Protein AF-Q2CCU7-F1 (afdb_monomer_lite)

Organism: Oceanicola granulosus (strain ATCC BAA-861 / DSM 15982 / KCTC 12143 / HTCC2516) (NCBI:txid314256)

Structure (mmCIF, N/CA/C/O backbone):
data_AF-Q2CCU7-F1
#
_entry.id   AF-Q2CCU7-F1
#
loop_
_atom_site.group_PDB
_atom_site.id
_atom_site.type_symbol
_atom_site.label_atom_id
_atom_site.label_alt_id
_atom_site.label_comp_id
_atom_site.label_asym_id
_atom_site.label_entity_id
_atom_site.label_seq_id
_atom_site.pdbx_PDB_ins_code
_atom_site.Cartn_x
_atom_site.Cartn_y
_atom_site.Cartn_z
_atom_site.occupancy
_atom_site.B_iso_or_equiv
_atom_site.auth_seq_id
_atom_site.auth_comp_id
_atom_site.auth_asym_id
_atom_site.auth_atom_id
_atom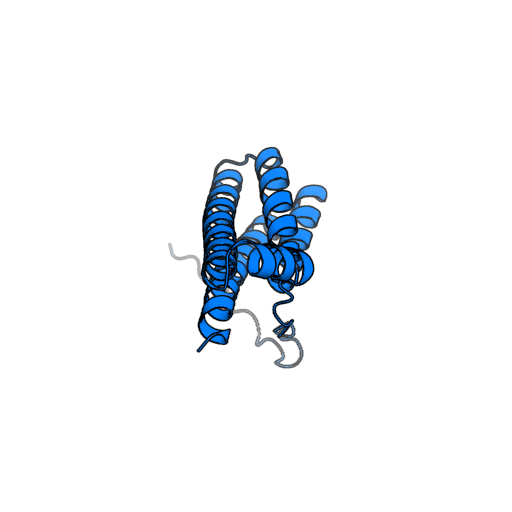_site.pdbx_PDB_model_num
ATOM 1 N N . MET A 1 1 ? 4.520 -1.319 41.454 1.00 40.34 1 MET A N 1
ATOM 2 C CA . MET A 1 1 ? 3.293 -2.055 41.082 1.00 40.34 1 MET A CA 1
ATOM 3 C C . MET A 1 1 ? 3.472 -2.517 39.650 1.00 40.34 1 MET A C 1
ATOM 5 O O . MET A 1 1 ? 3.182 -1.764 38.732 1.00 40.34 1 MET A O 1
ATOM 9 N N . SER A 1 2 ? 4.066 -3.695 39.475 1.00 37.44 2 SER A N 1
ATOM 10 C CA . SER A 1 2 ? 4.321 -4.293 38.163 1.00 37.44 2 SER A CA 1
ATOM 11 C C . SER A 1 2 ? 3.163 -5.235 37.847 1.00 37.44 2 SER A C 1
ATOM 13 O O . SER A 1 2 ? 2.868 -6.118 38.648 1.00 37.44 2 SER A O 1
ATOM 15 N N . CYS A 1 3 ? 2.469 -5.004 36.733 1.00 32.19 3 CYS A N 1
ATOM 16 C CA . CYS A 1 3 ? 1.489 -5.948 36.205 1.00 32.19 3 CYS A CA 1
ATOM 17 C C . CYS A 1 3 ? 2.247 -7.091 35.529 1.00 32.19 3 CYS A C 1
ATOM 19 O O . CYS A 1 3 ? 2.898 -6.885 34.508 1.00 32.19 3 CYS A O 1
ATOM 21 N N . GLU A 1 4 ? 2.171 -8.276 36.122 1.00 34.62 4 GLU A N 1
ATOM 22 C CA . GLU A 1 4 ? 2.678 -9.514 35.545 1.00 34.62 4 GLU A CA 1
ATOM 23 C C . GLU A 1 4 ? 1.587 -10.085 34.632 1.00 34.62 4 GLU A C 1
ATOM 25 O O . GLU A 1 4 ? 0.499 -10.438 35.088 1.00 34.62 4 GLU A O 1
ATOM 30 N N . PHE A 1 5 ? 1.835 -10.085 33.321 1.00 38.97 5 PHE A N 1
ATOM 31 C CA . PHE A 1 5 ? 0.931 -10.678 32.338 1.00 38.97 5 PHE A CA 1
ATOM 32 C C . PHE A 1 5 ? 1.253 -12.178 32.238 1.00 38.97 5 PHE A C 1
ATOM 34 O O . PHE A 1 5 ? 2.426 -12.522 32.073 1.00 38.97 5 PHE A O 1
ATOM 41 N N . PRO A 1 6 ? 0.269 -13.086 32.347 1.00 40.41 6 PRO A N 1
ATOM 42 C CA . PRO A 1 6 ? 0.535 -14.516 32.273 1.00 40.41 6 PRO A CA 1
ATOM 43 C C . PRO A 1 6 ? 1.068 -14.899 30.886 1.00 40.41 6 PRO A C 1
ATOM 45 O O . PRO A 1 6 ? 0.536 -14.478 29.857 1.00 40.41 6 PRO A O 1
ATOM 48 N N . ILE A 1 7 ? 2.125 -15.713 30.873 1.00 49.31 7 ILE A N 1
ATOM 49 C CA . ILE A 1 7 ? 2.711 -16.282 29.656 1.00 49.31 7 ILE A CA 1
ATOM 50 C C . ILE A 1 7 ? 1.669 -17.231 29.032 1.00 49.31 7 ILE A C 1
ATOM 52 O O . ILE A 1 7 ? 1.217 -18.150 29.721 1.00 49.31 7 ILE A O 1
ATOM 56 N N . PRO A 1 8 ? 1.254 -17.031 27.766 1.00 46.75 8 PRO A N 1
ATOM 57 C CA . PRO A 1 8 ? 0.296 -17.919 27.117 1.00 46.75 8 PRO A CA 1
ATOM 58 C C . PRO A 1 8 ? 0.889 -19.328 26.914 1.00 46.75 8 PRO A C 1
ATOM 60 O O . PRO A 1 8 ? 2.111 -19.473 26.816 1.00 46.75 8 PRO A O 1
ATOM 63 N N . PRO A 1 9 ? 0.042 -20.374 26.849 1.00 47.72 9 PRO A N 1
ATOM 64 C CA . PRO A 1 9 ? 0.488 -21.747 26.624 1.00 47.72 9 PRO A CA 1
ATOM 65 C C . PRO A 1 9 ? 1.260 -21.884 25.299 1.00 47.72 9 PRO A C 1
ATOM 67 O O . PRO A 1 9 ? 1.057 -21.078 24.385 1.00 47.72 9 PRO A O 1
ATOM 70 N N . PRO A 1 10 ? 2.136 -22.902 25.176 1.00 50.28 10 PRO A N 1
ATOM 71 C CA . PRO A 1 10 ? 2.903 -23.137 23.961 1.00 50.28 10 PRO A CA 1
ATOM 72 C C . PRO A 1 10 ? 1.950 -23.326 22.781 1.00 50.28 10 PRO A C 1
ATOM 74 O O . PRO A 1 10 ? 1.127 -24.240 22.759 1.00 50.28 10 PRO A O 1
ATOM 77 N N . ILE A 1 11 ? 2.052 -22.412 21.821 1.00 51.47 11 ILE A N 1
ATOM 78 C CA . ILE A 1 11 ? 1.302 -22.453 20.572 1.00 51.47 11 ILE A CA 1
ATOM 79 C C . ILE A 1 11 ? 1.784 -23.696 19.819 1.00 51.47 11 ILE A C 1
ATOM 81 O O . ILE A 1 11 ? 2.984 -23.843 19.582 1.00 51.47 11 ILE A O 1
ATOM 85 N N . ASP A 1 12 ? 0.861 -24.595 19.480 1.00 39.31 12 ASP A N 1
ATOM 86 C CA . ASP A 1 12 ? 1.136 -25.744 18.620 1.00 39.31 12 ASP A CA 1
ATOM 87 C C . ASP A 1 12 ? 1.794 -25.248 17.321 1.00 39.31 12 ASP A C 1
ATOM 89 O O . ASP A 1 12 ? 1.243 -24.407 16.601 1.00 39.31 12 ASP A O 1
ATOM 93 N N . ALA A 1 13 ? 2.999 -25.745 17.033 1.00 47.06 13 ALA A N 1
ATOM 94 C CA . ALA A 1 13 ? 3.786 -25.362 15.864 1.00 47.06 13 ALA A CA 1
ATOM 95 C C . ALA A 1 13 ? 3.072 -25.675 14.531 1.00 47.06 13 ALA A C 1
ATOM 97 O O . ALA A 1 13 ? 3.482 -25.161 13.490 1.00 47.06 13 ALA A O 1
ATOM 98 N N . ALA A 1 14 ? 1.988 -26.461 14.553 1.00 43.31 14 ALA A N 1
ATOM 99 C CA . ALA A 1 14 ? 1.135 -26.732 13.399 1.00 43.31 14 ALA A CA 1
ATOM 100 C C . ALA A 1 14 ? 0.136 -25.603 13.055 1.00 43.31 14 ALA A C 1
ATOM 102 O O . ALA A 1 14 ? -0.480 -25.649 11.992 1.00 43.31 14 ALA A O 1
ATOM 103 N N . ALA A 1 15 ? -0.013 -24.579 13.907 1.00 44.59 15 ALA A N 1
ATOM 104 C CA . ALA A 1 15 ? -0.940 -23.456 13.709 1.00 44.59 15 ALA A CA 1
ATOM 105 C C . ALA A 1 15 ? -0.237 -22.098 13.549 1.00 44.59 15 ALA A C 1
ATOM 107 O O . ALA A 1 15 ? -0.847 -21.043 13.740 1.00 44.59 15 ALA A O 1
ATOM 108 N N . LEU A 1 16 ? 1.053 -22.094 13.198 1.00 40.25 16 LEU A N 1
ATOM 109 C CA . LEU A 1 16 ? 1.714 -20.857 12.799 1.00 40.25 16 LEU A CA 1
ATOM 110 C C . LEU A 1 16 ? 0.976 -20.309 11.569 1.00 40.25 16 LEU A C 1
ATOM 112 O O . LEU A 1 16 ? 0.819 -21.061 10.602 1.00 40.25 16 LEU A O 1
ATOM 116 N N . PRO A 1 17 ? 0.508 -19.041 11.578 1.00 45.72 17 PRO A N 1
ATOM 117 C CA . PRO A 1 17 ? -0.101 -18.451 10.399 1.00 45.72 17 PRO A CA 1
ATOM 118 C C . PRO A 1 17 ? 0.899 -18.639 9.272 1.00 45.72 17 PRO A C 1
ATOM 120 O O . PRO A 1 17 ? 2.038 -18.173 9.374 1.00 45.72 17 PRO A O 1
ATOM 123 N N . THR A 1 18 ? 0.494 -19.415 8.263 1.00 36.91 18 THR A N 1
ATOM 124 C CA . THR A 1 18 ? 1.309 -19.717 7.097 1.00 36.91 18 THR A CA 1
ATOM 125 C C . THR A 1 18 ? 1.908 -18.400 6.665 1.00 36.91 18 THR A C 1
ATOM 127 O O . THR A 1 18 ? 1.177 -17.454 6.360 1.00 36.91 18 THR A O 1
ATOM 130 N N . ARG A 1 19 ? 3.235 -18.292 6.758 1.00 38.62 19 ARG A N 1
ATOM 131 C CA . ARG A 1 19 ? 3.941 -17.108 6.301 1.00 38.62 19 ARG A CA 1
ATOM 132 C C . ARG A 1 19 ? 3.720 -17.102 4.799 1.00 38.62 19 ARG A C 1
ATOM 134 O O . ARG A 1 19 ? 4.419 -17.785 4.059 1.00 38.62 19 ARG A O 1
ATOM 141 N N . LEU A 1 20 ? 2.656 -16.424 4.380 1.00 32.34 20 LEU A N 1
ATOM 142 C CA . LEU A 1 20 ? 2.392 -16.098 2.999 1.00 32.34 20 LEU A CA 1
ATOM 143 C C . LEU A 1 20 ? 3.561 -15.201 2.624 1.00 32.34 20 LEU A C 1
ATOM 145 O O . LEU A 1 20 ? 3.599 -14.019 2.957 1.00 32.34 20 LEU A O 1
ATOM 149 N N . CYS A 1 21 ? 4.571 -15.825 2.041 1.00 35.78 21 CYS A N 1
ATOM 150 C CA . CYS A 1 21 ? 5.558 -15.183 1.210 1.00 35.78 21 CYS A CA 1
ATOM 151 C C . CYS A 1 21 ? 5.051 -15.414 -0.215 1.00 35.78 21 CYS A C 1
ATOM 153 O O . CYS A 1 21 ? 5.455 -16.407 -0.825 1.00 35.78 21 CYS A O 1
ATOM 155 N N . PRO A 1 22 ? 4.126 -14.595 -0.756 1.00 40.44 22 PRO A N 1
ATOM 156 C CA . PRO A 1 22 ? 3.905 -14.624 -2.182 1.00 40.44 22 PRO A CA 1
ATOM 157 C C . PRO A 1 22 ? 5.190 -14.057 -2.777 1.00 40.44 22 PRO A C 1
ATOM 159 O O . PRO A 1 22 ? 5.426 -12.850 -2.746 1.00 40.44 22 PRO A O 1
ATOM 162 N N . ALA A 1 23 ? 6.055 -14.936 -3.276 1.00 39.97 23 ALA A N 1
ATOM 163 C CA . ALA A 1 23 ? 7.033 -14.568 -4.286 1.00 39.97 23 ALA A CA 1
ATOM 164 C C . ALA A 1 23 ? 6.247 -14.286 -5.578 1.00 39.97 23 ALA A C 1
ATOM 166 O O . ALA A 1 23 ? 6.282 -15.055 -6.536 1.00 39.97 23 ALA A O 1
ATOM 167 N N . GLU A 1 24 ? 5.414 -13.246 -5.557 1.00 37.47 24 GLU A N 1
ATOM 168 C CA . GLU A 1 24 ? 4.603 -12.844 -6.696 1.00 37.47 24 GLU A CA 1
ATOM 169 C C . GLU A 1 24 ? 5.454 -11.904 -7.535 1.00 37.47 24 GLU A C 1
ATOM 171 O O . GLU A 1 24 ? 5.734 -10.771 -7.152 1.00 37.47 24 GLU A O 1
ATOM 176 N N . GLY A 1 25 ? 5.950 -12.453 -8.644 1.00 39.62 25 GLY A N 1
ATOM 177 C CA . GLY A 1 25 ? 6.874 -11.782 -9.540 1.00 39.62 25 GLY A CA 1
ATOM 178 C C . GLY A 1 25 ? 6.375 -10.402 -9.948 1.00 39.62 25 GLY A C 1
ATOM 179 O O . GLY A 1 25 ? 5.236 -10.240 -10.389 1.00 39.62 25 GLY A O 1
ATOM 180 N N . VAL A 1 26 ? 7.282 -9.434 -9.836 1.00 43.25 26 VAL A N 1
ATOM 181 C CA . VAL A 1 26 ? 7.123 -8.044 -10.256 1.00 43.25 26 VAL A CA 1
ATOM 182 C C . VAL A 1 26 ? 6.671 -8.012 -11.722 1.00 43.25 26 VAL A C 1
ATOM 184 O O . VAL A 1 26 ? 7.452 -8.200 -12.657 1.00 43.25 26 VAL A O 1
ATOM 187 N N . ARG A 1 27 ? 5.371 -7.818 -11.941 1.00 44.97 27 ARG A N 1
ATOM 188 C CA . ARG A 1 27 ? 4.774 -7.580 -13.260 1.00 44.97 27 ARG A CA 1
ATOM 189 C C . ARG A 1 27 ? 4.698 -6.074 -13.470 1.00 44.97 27 ARG A C 1
ATOM 191 O O . ARG A 1 27 ? 3.661 -5.463 -13.243 1.00 44.97 2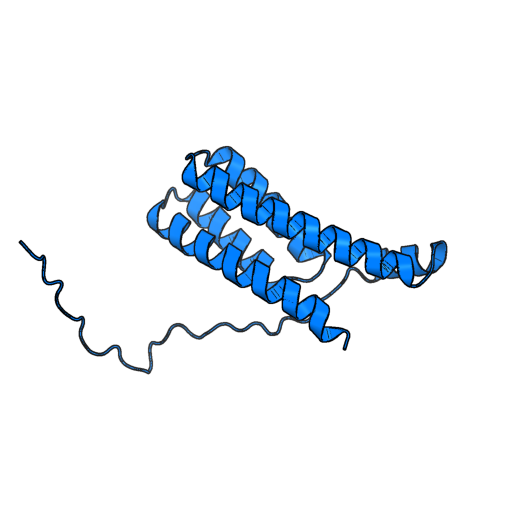7 ARG A O 1
ATOM 198 N N . ILE A 1 28 ? 5.812 -5.485 -13.895 1.00 53.31 28 ILE A N 1
ATOM 199 C CA . ILE A 1 28 ? 5.797 -4.124 -14.440 1.00 53.31 28 ILE A CA 1
ATOM 200 C C . ILE A 1 28 ? 4.851 -4.128 -15.643 1.00 53.31 28 ILE A C 1
ATOM 202 O O . ILE A 1 28 ? 4.926 -5.054 -16.457 1.00 53.31 28 ILE A O 1
ATOM 206 N N . ASP A 1 29 ? 3.980 -3.122 -15.753 1.00 58.09 29 ASP A N 1
ATOM 207 C CA . ASP A 1 29 ? 3.194 -2.859 -16.959 1.00 58.09 29 ASP A CA 1
ATOM 208 C C . ASP A 1 29 ? 4.143 -2.745 -18.162 1.00 58.09 29 ASP A C 1
ATOM 210 O O . ASP A 1 29 ? 4.750 -1.705 -18.430 1.00 58.09 29 ASP A O 1
ATOM 214 N N . ARG A 1 30 ? 4.328 -3.876 -18.850 1.00 52.34 30 ARG A N 1
ATOM 215 C CA . ARG A 1 30 ? 5.265 -4.009 -19.965 1.00 52.34 30 ARG A CA 1
ATOM 216 C C . ARG A 1 30 ? 4.833 -3.165 -21.151 1.00 52.34 30 ARG A C 1
ATOM 218 O O . ARG A 1 30 ? 5.675 -2.881 -21.987 1.00 52.34 30 ARG A O 1
ATOM 225 N N . GLU A 1 31 ? 3.570 -2.761 -21.229 1.00 50.06 31 GLU A N 1
ATOM 226 C CA . GLU A 1 31 ? 3.042 -1.942 -22.314 1.00 50.06 31 GLU A CA 1
ATOM 227 C C . GLU A 1 31 ? 3.377 -0.462 -22.085 1.00 50.06 31 GLU A C 1
ATOM 229 O O . GLU A 1 31 ? 3.863 0.208 -22.998 1.00 50.06 31 GLU A O 1
ATOM 234 N N . LEU A 1 32 ? 3.258 0.020 -20.842 1.00 56.97 32 LEU A N 1
ATOM 235 C CA . LEU A 1 32 ? 3.788 1.323 -20.424 1.00 56.97 32 LEU A CA 1
ATOM 236 C C . LEU A 1 32 ? 5.319 1.373 -20.558 1.00 56.97 32 LEU A C 1
ATOM 238 O O . LEU A 1 32 ? 5.866 2.340 -21.091 1.00 56.97 32 LEU A O 1
ATOM 242 N N . LEU A 1 33 ? 6.004 0.312 -20.115 1.00 58.16 33 LEU A N 1
ATOM 243 C CA . LEU A 1 33 ? 7.461 0.207 -20.182 1.00 58.16 33 LEU A CA 1
ATOM 244 C C . LEU A 1 33 ? 7.958 0.139 -21.631 1.00 58.16 33 LEU A C 1
ATOM 246 O O . LEU A 1 33 ? 8.903 0.838 -21.972 1.00 58.16 33 LEU A O 1
ATOM 250 N N . ALA A 1 34 ? 7.305 -0.646 -22.496 1.00 56.03 34 ALA A N 1
ATOM 251 C CA . ALA A 1 34 ? 7.656 -0.764 -23.911 1.00 56.03 34 ALA A CA 1
ATOM 252 C C . ALA A 1 34 ? 7.397 0.534 -24.682 1.00 56.03 34 ALA A C 1
ATOM 254 O O . ALA A 1 34 ? 8.212 0.901 -25.526 1.00 56.03 34 ALA A O 1
ATOM 255 N N . ARG A 1 35 ? 6.311 1.261 -24.380 1.00 57.84 35 ARG A N 1
ATOM 256 C CA . ARG A 1 35 ? 6.050 2.581 -24.980 1.00 57.84 35 ARG A CA 1
ATOM 257 C C . ARG A 1 35 ? 7.110 3.608 -24.583 1.00 57.84 35 ARG A C 1
ATOM 259 O O . ARG A 1 35 ? 7.604 4.321 -25.449 1.00 57.84 35 ARG A O 1
ATOM 266 N N . LEU A 1 36 ? 7.511 3.648 -23.312 1.00 55.00 36 LEU A N 1
ATOM 267 C CA . LEU A 1 36 ? 8.557 4.568 -22.850 1.00 55.00 36 LEU A CA 1
ATOM 268 C C . LEU A 1 36 ? 9.962 4.154 -23.299 1.00 55.00 36 LEU A C 1
ATOM 270 O O . LEU A 1 36 ? 10.755 5.025 -23.650 1.00 55.00 36 LEU A O 1
ATOM 274 N N . HIS A 1 37 ? 10.247 2.852 -23.395 1.00 54.00 37 HIS A N 1
ATOM 275 C CA . HIS A 1 37 ? 11.448 2.345 -24.068 1.00 54.00 37 HIS A CA 1
ATOM 276 C C . HIS A 1 37 ? 11.508 2.810 -25.522 1.00 54.00 37 HIS A C 1
ATOM 278 O O . HIS A 1 37 ? 12.546 3.299 -25.959 1.00 54.00 37 HIS A O 1
ATOM 284 N N . ALA A 1 38 ? 10.397 2.681 -26.253 1.00 59.31 38 ALA A N 1
ATOM 285 C CA . ALA A 1 38 ? 10.314 3.056 -27.659 1.00 59.31 38 ALA A CA 1
ATOM 286 C C . ALA A 1 38 ? 10.467 4.571 -27.887 1.00 59.31 38 ALA A C 1
ATOM 288 O O . ALA A 1 38 ? 10.972 4.971 -28.933 1.00 59.31 38 ALA A O 1
ATOM 289 N N . GLU A 1 39 ? 10.068 5.411 -26.925 1.00 56.06 39 GLU A N 1
ATOM 290 C CA . GLU A 1 39 ? 10.170 6.873 -27.040 1.00 56.06 39 GLU A CA 1
ATOM 291 C C . GLU A 1 39 ? 11.453 7.481 -26.444 1.00 56.06 39 GLU A C 1
ATOM 293 O O . GLU A 1 39 ? 11.878 8.542 -26.905 1.00 56.06 39 GLU A O 1
ATOM 298 N N . LYS A 1 40 ? 12.051 6.884 -25.399 1.00 52.94 40 LYS A N 1
ATOM 299 C CA . LYS A 1 40 ? 13.078 7.557 -24.569 1.00 52.94 40 LYS A CA 1
ATOM 300 C C . LYS A 1 40 ? 14.266 6.692 -24.113 1.00 52.94 40 LYS A C 1
ATOM 302 O O . LYS A 1 40 ? 15.223 7.251 -23.582 1.00 52.94 40 LYS A O 1
ATOM 307 N N . GLY A 1 41 ? 14.258 5.377 -24.348 1.00 62.34 41 GLY A N 1
ATOM 308 C CA . GLY A 1 41 ? 15.348 4.462 -23.965 1.00 62.34 41 GLY A CA 1
ATOM 309 C C . GLY A 1 41 ? 15.307 3.963 -22.508 1.00 62.34 41 GLY A C 1
ATOM 310 O O . GLY A 1 41 ? 14.399 4.296 -21.749 1.00 62.34 41 GLY A O 1
ATOM 311 N N . GLU A 1 42 ? 16.302 3.150 -22.124 1.00 62.47 42 GLU A N 1
ATOM 312 C CA . GLU A 1 42 ? 16.385 2.406 -20.843 1.00 62.47 42 GLU A CA 1
ATOM 313 C C . GLU A 1 42 ? 16.236 3.299 -19.590 1.00 62.47 42 GLU A C 1
ATOM 315 O O . GLU A 1 42 ? 15.590 2.918 -18.615 1.00 62.47 42 GLU A O 1
ATOM 320 N N . ALA A 1 43 ? 16.752 4.533 -19.640 1.00 65.88 43 ALA A N 1
ATOM 321 C CA . ALA A 1 43 ? 16.691 5.489 -18.529 1.00 65.88 43 ALA A CA 1
ATOM 322 C C . ALA A 1 43 ? 15.250 5.871 -18.131 1.00 65.88 43 ALA A C 1
ATOM 324 O O . ALA A 1 43 ? 14.969 6.120 -16.960 1.00 65.88 43 ALA A O 1
ATOM 325 N N . ALA A 1 44 ? 14.309 5.870 -19.080 1.00 63.16 44 ALA A N 1
ATOM 326 C CA . ALA A 1 44 ? 12.914 6.213 -18.800 1.00 63.16 44 ALA A CA 1
ATOM 327 C C . ALA A 1 44 ? 12.179 5.109 -18.021 1.00 63.16 44 ALA A C 1
ATOM 329 O O . ALA A 1 44 ? 11.274 5.392 -17.234 1.00 63.16 44 ALA A O 1
ATOM 330 N N . ALA A 1 45 ? 12.568 3.846 -18.216 1.00 65.19 45 ALA A N 1
ATOM 331 C CA . ALA A 1 45 ? 12.040 2.725 -17.444 1.00 65.19 45 ALA A CA 1
ATOM 332 C C . ALA A 1 45 ? 12.508 2.775 -15.983 1.00 65.19 45 ALA A C 1
ATOM 334 O O . ALA A 1 45 ? 11.739 2.457 -15.074 1.00 65.19 45 ALA A O 1
ATOM 335 N N . GLU A 1 46 ? 13.752 3.189 -15.753 1.00 67.62 46 GLU A N 1
ATOM 336 C CA . GLU A 1 46 ? 14.311 3.368 -14.413 1.00 67.62 46 GLU A CA 1
ATOM 337 C C . GLU A 1 46 ? 13.641 4.531 -13.670 1.00 67.62 46 GLU A C 1
ATOM 339 O O . GLU A 1 46 ? 13.185 4.359 -12.538 1.00 67.62 46 GLU A O 1
ATOM 344 N N . GLU A 1 47 ? 13.471 5.678 -14.335 1.00 69.69 47 GLU A N 1
ATOM 345 C CA . GLU A 1 47 ? 12.806 6.858 -13.769 1.00 69.69 47 GLU A CA 1
ATOM 346 C C . GLU A 1 47 ? 11.350 6.568 -13.365 1.00 69.69 47 GLU A C 1
ATOM 348 O O . GLU A 1 47 ? 10.893 6.994 -12.303 1.00 69.69 47 GLU A O 1
ATOM 353 N N . LEU A 1 48 ? 10.626 5.767 -14.156 1.00 72.62 48 LEU A N 1
ATOM 354 C CA . LEU A 1 48 ? 9.275 5.323 -13.807 1.00 72.62 48 LEU A CA 1
ATOM 355 C C . LEU A 1 48 ? 9.224 4.488 -12.530 1.00 72.62 48 LEU A C 1
ATOM 357 O O . LEU A 1 48 ? 8.328 4.683 -11.704 1.00 72.62 48 LEU A O 1
ATOM 361 N N . VAL A 1 49 ? 10.124 3.510 -12.407 1.00 73.38 49 VAL A N 1
ATOM 362 C CA . VAL A 1 49 ? 10.144 2.599 -11.258 1.00 73.38 49 VAL A CA 1
ATOM 363 C C . VAL A 1 49 ? 10.557 3.370 -10.012 1.00 73.38 49 VAL A C 1
ATOM 365 O O . VAL A 1 49 ? 9.853 3.300 -9.007 1.00 73.38 49 VAL A O 1
ATOM 368 N N . CYS A 1 50 ? 11.619 4.173 -10.100 1.00 78.44 50 CYS A N 1
ATOM 369 C CA . CYS A 1 50 ? 12.083 5.024 -9.007 1.00 78.44 50 CYS A CA 1
ATOM 370 C C . CYS A 1 50 ? 10.988 6.011 -8.563 1.00 78.44 50 CYS A C 1
ATOM 372 O O . CYS A 1 50 ? 10.677 6.116 -7.377 1.00 78.44 50 CYS A O 1
ATOM 374 N N . GLY A 1 51 ? 10.298 6.648 -9.515 1.00 77.75 51 GLY A N 1
ATOM 375 C CA . GLY A 1 51 ? 9.173 7.538 -9.226 1.00 77.75 51 GLY A CA 1
ATOM 376 C C . GLY A 1 51 ? 7.962 6.827 -8.610 1.00 77.75 51 GLY A C 1
ATOM 377 O O . GLY A 1 51 ? 7.267 7.400 -7.771 1.00 77.75 51 GLY A O 1
ATOM 378 N N . ALA A 1 52 ? 7.689 5.577 -8.991 1.00 80.56 52 ALA A N 1
ATOM 379 C CA . ALA A 1 52 ? 6.615 4.792 -8.389 1.00 80.56 52 ALA A CA 1
ATOM 380 C C . ALA A 1 52 ? 6.953 4.332 -6.963 1.00 80.56 52 ALA A C 1
ATOM 382 O O . ALA A 1 52 ? 6.067 4.360 -6.109 1.00 80.56 52 ALA A O 1
ATOM 383 N N . VAL A 1 53 ? 8.210 3.958 -6.707 1.00 79.94 53 VAL A N 1
ATOM 384 C CA . VAL A 1 53 ? 8.719 3.610 -5.372 1.00 79.94 53 VAL A CA 1
ATOM 385 C C . VAL A 1 53 ? 8.661 4.823 -4.447 1.00 79.94 53 VAL A C 1
ATOM 387 O O . VAL A 1 53 ? 8.002 4.747 -3.416 1.00 79.94 53 VAL A O 1
ATOM 390 N N . GLY A 1 54 ? 9.213 5.972 -4.847 1.00 83.31 54 GLY A N 1
ATOM 391 C CA . GLY A 1 54 ? 9.167 7.182 -4.013 1.00 83.31 54 GLY A CA 1
ATOM 392 C C . GLY A 1 54 ? 7.734 7.622 -3.687 1.00 83.31 54 GLY A C 1
ATOM 393 O O . GLY A 1 54 ? 7.413 7.985 -2.559 1.00 83.31 54 GLY A O 1
ATOM 394 N N . ARG A 1 55 ? 6.810 7.490 -4.648 1.00 85.88 55 ARG A N 1
ATOM 395 C CA . ARG A 1 55 ? 5.385 7.755 -4.398 1.00 85.88 55 ARG A CA 1
ATOM 396 C C . ARG A 1 55 ? 4.761 6.776 -3.403 1.00 85.88 55 ARG A C 1
ATOM 398 O O . ARG A 1 55 ? 3.873 7.165 -2.650 1.00 85.88 55 ARG A O 1
ATOM 405 N N . MET A 1 56 ? 5.186 5.515 -3.412 1.00 84.31 56 MET A N 1
ATOM 406 C CA . MET A 1 56 ? 4.723 4.510 -2.456 1.00 84.31 56 MET A CA 1
ATOM 407 C C . MET A 1 56 ? 5.204 4.837 -1.037 1.00 84.31 56 MET A C 1
ATOM 409 O O . MET A 1 56 ? 4.404 4.777 -0.107 1.00 84.31 56 MET A O 1
ATOM 413 N N . GLU A 1 57 ? 6.462 5.249 -0.875 1.00 87.69 57 GLU A N 1
ATOM 414 C CA . GLU A 1 57 ? 7.022 5.696 0.412 1.00 87.69 57 GLU A CA 1
ATOM 415 C C . GLU A 1 57 ? 6.236 6.883 0.994 1.00 87.69 57 GLU A C 1
ATOM 417 O O . GLU A 1 57 ? 5.851 6.877 2.171 1.00 87.69 57 GLU A O 1
ATOM 422 N N . ASP A 1 58 ? 5.919 7.869 0.149 1.00 89.62 58 ASP A N 1
ATOM 423 C CA . ASP A 1 58 ? 5.089 9.018 0.520 1.00 89.62 58 ASP A CA 1
ATOM 424 C C . ASP A 1 58 ? 3.692 8.591 0.986 1.00 89.62 58 ASP A C 1
ATOM 426 O O . ASP A 1 58 ? 3.176 9.097 1.987 1.00 89.62 58 ASP A O 1
ATOM 430 N N . LEU A 1 59 ? 3.059 7.658 0.271 1.00 88.75 59 LEU A N 1
ATOM 431 C CA . LEU A 1 59 ? 1.715 7.187 0.596 1.00 88.75 59 LEU A CA 1
ATOM 432 C C . LEU A 1 59 ? 1.680 6.337 1.866 1.00 88.75 59 LEU A C 1
ATOM 434 O O . LEU A 1 59 ? 0.775 6.513 2.679 1.00 88.75 59 LEU A O 1
ATOM 438 N N . LEU A 1 60 ? 2.666 5.467 2.087 1.00 88.62 60 LEU A N 1
ATOM 439 C CA . LEU A 1 60 ? 2.781 4.692 3.327 1.00 88.62 60 LEU A CA 1
ATOM 440 C C . LEU A 1 60 ? 2.958 5.617 4.538 1.00 88.62 60 LEU A C 1
ATOM 442 O O . LEU A 1 60 ? 2.311 5.425 5.571 1.00 88.62 60 LEU A O 1
ATOM 446 N N . SER A 1 61 ? 3.769 6.667 4.387 1.00 90.69 61 SER A N 1
ATOM 447 C CA . SER A 1 61 ? 3.973 7.690 5.417 1.00 90.69 61 SER A CA 1
ATOM 448 C C . SER A 1 61 ? 2.695 8.482 5.710 1.00 90.69 61 SER A C 1
ATOM 450 O O . SER A 1 61 ? 2.377 8.757 6.871 1.00 90.69 61 SER A O 1
ATOM 452 N N . ARG A 1 62 ? 1.932 8.835 4.667 1.00 91.56 62 ARG A N 1
ATOM 453 C CA . ARG A 1 62 ? 0.624 9.497 4.798 1.00 91.56 62 ARG A CA 1
ATOM 454 C C . ARG A 1 62 ? -0.398 8.596 5.482 1.00 91.56 62 ARG A C 1
ATOM 456 O O . ARG A 1 62 ? -1.027 9.043 6.431 1.00 91.56 62 ARG A O 1
ATOM 463 N N . ALA A 1 63 ? -0.491 7.325 5.096 1.00 88.31 63 ALA A N 1
ATOM 464 C CA . ALA A 1 63 ? -1.427 6.374 5.692 1.00 88.31 63 ALA A CA 1
ATOM 465 C C . ALA A 1 63 ? -1.163 6.181 7.197 1.00 88.31 63 ALA A C 1
ATOM 467 O O . ALA A 1 63 ? -2.090 6.200 8.006 1.00 88.31 63 ALA A O 1
ATOM 468 N N . ALA A 1 64 ? 0.108 6.070 7.599 1.00 88.25 64 ALA A N 1
ATOM 469 C CA . ALA A 1 64 ? 0.480 6.012 9.012 1.00 88.25 64 ALA A CA 1
ATOM 470 C C . ALA A 1 64 ? 0.049 7.278 9.775 1.00 88.25 64 ALA A C 1
ATOM 472 O O . ALA A 1 64 ? -0.466 7.190 10.889 1.00 88.25 64 ALA A O 1
ATOM 473 N N . ARG A 1 65 ? 0.217 8.456 9.163 1.00 90.62 65 ARG A N 1
ATOM 474 C CA . ARG A 1 65 ? -0.205 9.734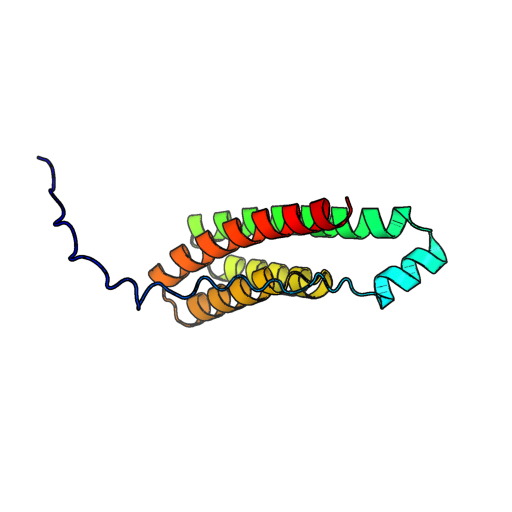 9.745 1.00 90.62 65 ARG A CA 1
ATOM 475 C C . ARG A 1 65 ? -1.726 9.843 9.866 1.00 90.62 65 ARG A C 1
ATOM 477 O O . ARG A 1 65 ? -2.209 10.169 10.945 1.00 90.62 65 ARG A O 1
ATOM 484 N N . ASP A 1 66 ? -2.467 9.541 8.803 1.00 88.75 66 ASP A N 1
ATOM 485 C CA . ASP A 1 66 ? -3.933 9.601 8.786 1.00 88.75 66 ASP A CA 1
ATOM 486 C C . ASP A 1 66 ? -4.539 8.671 9.843 1.00 88.75 66 ASP A C 1
ATOM 488 O O . ASP A 1 66 ? -5.493 9.043 10.526 1.00 88.75 66 ASP A O 1
ATOM 492 N N . TYR A 1 67 ? -3.936 7.496 10.046 1.00 87.62 67 TYR A N 1
ATOM 493 C CA . TYR A 1 67 ? -4.312 6.583 11.121 1.00 87.62 67 TYR A CA 1
ATOM 494 C C . TYR A 1 67 ? -4.045 7.167 12.514 1.00 87.62 67 TYR A C 1
ATOM 496 O O . TYR A 1 67 ? -4.946 7.178 13.352 1.00 87.62 67 TYR A O 1
ATOM 504 N N . CYS A 1 68 ? -2.838 7.691 12.761 1.00 88.19 68 CYS A N 1
ATOM 505 C CA . CYS A 1 68 ? -2.482 8.305 14.045 1.00 88.19 68 CYS A CA 1
ATOM 506 C C . CYS A 1 68 ? -3.364 9.515 14.390 1.00 88.19 68 CYS A C 1
ATOM 508 O O . CYS A 1 68 ? -3.649 9.757 15.560 1.00 88.19 68 CYS A O 1
ATOM 510 N N . GLU A 1 69 ? -3.804 10.265 13.380 1.00 91.56 69 GLU A N 1
ATOM 511 C CA . GLU A 1 69 ? -4.644 11.457 13.529 1.00 91.56 69 GLU A CA 1
ATOM 512 C C . GLU A 1 69 ? -6.151 11.136 13.451 1.00 91.56 69 GLU A C 1
ATOM 514 O O . GLU A 1 69 ? -6.981 12.042 13.510 1.00 91.56 69 GLU A O 1
ATOM 519 N N . GLY A 1 70 ? -6.522 9.853 13.342 1.00 88.44 70 GLY A N 1
ATOM 520 C CA . GLY A 1 70 ? -7.913 9.390 13.338 1.00 88.44 70 GLY A CA 1
ATOM 521 C C . GLY A 1 70 ? -8.712 9.772 12.085 1.00 88.44 70 GLY A C 1
ATOM 522 O O . GLY A 1 70 ? -9.940 9.675 12.083 1.00 88.44 70 GLY A O 1
ATOM 523 N N . ARG A 1 71 ? -8.048 10.194 11.005 1.00 91.31 71 ARG A N 1
ATOM 524 C CA . ARG A 1 71 ? -8.678 10.590 9.738 1.00 91.31 71 ARG A CA 1
ATOM 525 C C . ARG A 1 71 ? -8.946 9.376 8.856 1.00 91.31 71 ARG A C 1
ATOM 527 O O . ARG A 1 71 ? -8.325 9.177 7.819 1.00 91.31 71 ARG A O 1
ATOM 534 N N . LEU A 1 72 ? -9.906 8.549 9.269 1.00 87.25 72 LEU A N 1
ATOM 535 C CA . LEU A 1 72 ? -10.215 7.278 8.599 1.00 87.25 72 LEU A CA 1
ATOM 536 C C . LEU A 1 72 ? -10.699 7.440 7.144 1.00 87.25 72 LEU A C 1
ATOM 538 O O . LEU A 1 72 ? -10.474 6.548 6.329 1.00 87.25 72 LEU A O 1
ATOM 542 N N . GLY A 1 73 ? -11.336 8.568 6.808 1.00 87.88 73 GLY A N 1
ATOM 543 C CA . GLY A 1 73 ? -11.730 8.887 5.429 1.00 87.88 73 GLY A CA 1
ATOM 544 C C . GLY A 1 73 ? -10.524 9.131 4.519 1.00 87.88 73 GLY A C 1
ATOM 545 O O . GLY A 1 73 ? -10.425 8.526 3.452 1.00 87.88 73 GLY A O 1
ATOM 546 N N . ASP A 1 74 ? -9.570 9.939 4.983 1.00 89.50 74 ASP A N 1
ATOM 547 C CA . ASP A 1 74 ? -8.316 10.203 4.266 1.00 89.50 74 ASP A CA 1
ATOM 548 C C . ASP A 1 74 ? -7.457 8.937 4.186 1.00 89.50 74 ASP A C 1
ATOM 550 O O . ASP A 1 74 ? -6.881 8.633 3.144 1.00 89.50 74 ASP A O 1
ATOM 554 N N . LEU A 1 75 ? -7.459 8.122 5.245 1.00 88.50 75 LEU A N 1
ATOM 555 C CA . LEU A 1 75 ? -6.795 6.824 5.249 1.00 88.50 75 LEU A CA 1
ATOM 556 C C . LEU A 1 75 ? -7.360 5.888 4.171 1.00 88.50 75 LEU A C 1
ATOM 558 O O . LEU A 1 75 ? -6.589 5.224 3.482 1.00 88.50 75 LEU A O 1
ATOM 562 N N . ALA A 1 76 ? -8.684 5.841 3.987 1.00 88.31 76 ALA A N 1
ATOM 563 C CA . ALA A 1 76 ? -9.308 5.034 2.938 1.00 88.31 76 ALA A CA 1
ATOM 564 C C . ALA A 1 76 ? -8.898 5.502 1.531 1.00 88.31 76 ALA A C 1
ATOM 566 O O . ALA A 1 76 ? -8.588 4.671 0.674 1.00 88.31 76 ALA A O 1
ATOM 567 N N . GLN A 1 77 ? -8.844 6.821 1.315 1.00 89.12 77 GLN A N 1
ATOM 568 C CA . GLN A 1 77 ? -8.367 7.435 0.074 1.00 89.12 77 GLN A CA 1
ATOM 569 C C . GLN A 1 77 ? -6.907 7.042 -0.202 1.00 89.12 77 GLN A C 1
ATOM 571 O O . GLN A 1 77 ? -6.612 6.433 -1.234 1.00 89.12 77 GLN A O 1
ATOM 576 N N . THR A 1 78 ? -6.010 7.315 0.751 1.00 89.25 78 THR A N 1
ATOM 577 C CA . THR A 1 78 ? -4.576 7.009 0.658 1.00 89.25 78 THR A CA 1
ATOM 578 C C . THR A 1 78 ? -4.345 5.517 0.404 1.00 89.25 78 THR A C 1
ATOM 580 O O . THR A 1 78 ? -3.525 5.133 -0.429 1.00 89.25 78 THR A O 1
ATOM 583 N N . ASN A 1 79 ? -5.108 4.648 1.065 1.00 88.06 79 ASN A N 1
ATOM 584 C CA . ASN A 1 79 ? -4.980 3.203 0.916 1.00 88.06 79 ASN A CA 1
ATOM 585 C C . ASN A 1 79 ? -5.466 2.688 -0.456 1.00 88.06 79 ASN A C 1
ATOM 587 O O . ASN A 1 79 ? -4.906 1.732 -1.001 1.00 88.06 79 ASN A O 1
ATOM 591 N N . GLY A 1 80 ? -6.453 3.354 -1.064 1.00 86.06 80 GLY A N 1
ATOM 592 C CA . GLY A 1 80 ? -6.835 3.124 -2.459 1.00 86.06 80 GLY A CA 1
ATOM 593 C C . GLY A 1 80 ? -5.714 3.480 -3.443 1.00 86.06 80 GLY A C 1
ATOM 594 O O . GLY A 1 80 ? -5.431 2.709 -4.363 1.00 86.06 80 GLY A O 1
ATOM 595 N N . GLU A 1 81 ? -5.023 4.601 -3.217 1.00 88.81 81 GLU A N 1
ATOM 596 C CA . GLU A 1 81 ? -3.875 5.022 -4.034 1.00 88.81 81 GLU A CA 1
ATOM 597 C C . GLU A 1 81 ? -2.701 4.034 -3.934 1.00 88.81 81 GLU A C 1
ATOM 599 O O . GLU A 1 81 ? -2.124 3.660 -4.961 1.00 88.81 81 GLU A O 1
ATOM 604 N N . ILE A 1 82 ? -2.404 3.542 -2.723 1.00 86.69 82 ILE A N 1
ATOM 605 C CA . ILE A 1 82 ? -1.398 2.492 -2.480 1.00 86.69 82 ILE A CA 1
ATOM 606 C C . ILE A 1 82 ? -1.718 1.248 -3.310 1.00 86.69 82 ILE A C 1
ATOM 608 O O . ILE A 1 82 ? -0.854 0.748 -4.032 1.00 86.69 82 ILE A O 1
ATOM 612 N N . SER A 1 83 ? -2.962 0.762 -3.251 1.00 85.62 83 SER A N 1
ATOM 613 C CA . SER A 1 83 ? -3.384 -0.431 -3.991 1.00 85.62 83 SER A CA 1
ATOM 614 C C . SER A 1 83 ? -3.226 -0.249 -5.506 1.00 85.62 83 SER A C 1
ATOM 616 O O . SER A 1 83 ? -2.647 -1.105 -6.178 1.00 85.62 83 SER A O 1
ATOM 618 N N . GLY A 1 84 ? -3.660 0.895 -6.044 1.00 82.69 84 GLY A N 1
ATOM 619 C CA . GLY A 1 84 ? -3.565 1.190 -7.475 1.00 82.69 84 GLY A CA 1
ATOM 620 C C . GLY A 1 84 ? -2.124 1.258 -7.985 1.00 82.69 84 GLY A C 1
ATOM 621 O O . GLY A 1 84 ? -1.801 0.680 -9.025 1.00 82.69 84 GLY A O 1
ATOM 622 N N . ILE A 1 85 ? -1.230 1.921 -7.246 1.00 79.62 85 ILE A N 1
ATOM 623 C CA . ILE A 1 85 ? 0.187 1.986 -7.626 1.00 79.62 85 ILE A CA 1
ATOM 624 C C . ILE A 1 85 ? 0.831 0.611 -7.493 1.00 79.62 85 ILE A C 1
ATOM 626 O O . ILE A 1 85 ? 1.542 0.208 -8.411 1.00 79.62 85 ILE A O 1
ATOM 630 N N . ALA A 1 86 ? 0.550 -0.119 -6.412 1.00 80.38 86 ALA A N 1
ATOM 631 C CA . ALA A 1 86 ? 1.107 -1.442 -6.168 1.00 80.38 86 ALA A CA 1
ATOM 632 C C . ALA A 1 86 ? 0.755 -2.414 -7.301 1.00 80.38 86 ALA A C 1
ATOM 634 O O . ALA A 1 86 ? 1.640 -3.083 -7.829 1.00 80.38 86 ALA A O 1
ATOM 635 N N . LEU A 1 87 ? -0.501 -2.424 -7.756 1.00 77.31 87 LEU A N 1
ATOM 636 C CA . LEU A 1 87 ? -0.925 -3.228 -8.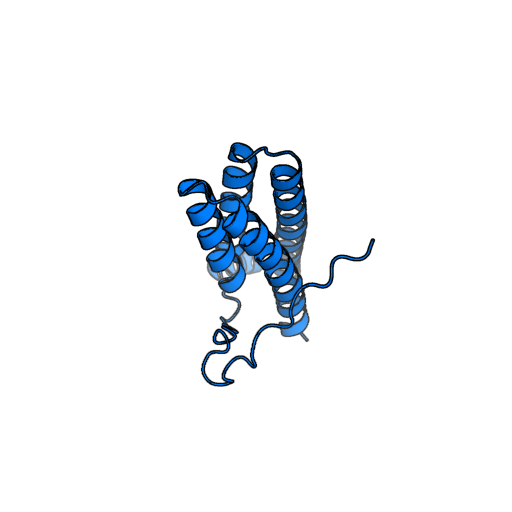905 1.00 77.31 87 LEU A CA 1
ATOM 637 C C . LEU A 1 87 ? -0.203 -2.827 -10.199 1.00 77.31 87 LEU A C 1
ATOM 639 O O . LEU A 1 87 ? 0.208 -3.698 -10.960 1.00 77.31 87 LEU A O 1
ATOM 643 N N . ARG A 1 88 ? 0.003 -1.525 -10.432 1.00 72.00 88 ARG A N 1
ATOM 644 C CA . ARG A 1 88 ? 0.641 -1.002 -11.654 1.00 72.00 88 ARG A CA 1
ATOM 645 C C . ARG A 1 88 ? 2.114 -1.397 -11.799 1.00 72.00 88 ARG A C 1
ATOM 647 O O . ARG A 1 88 ? 2.581 -1.597 -12.918 1.00 72.00 88 ARG A O 1
ATOM 654 N N . ILE A 1 89 ? 2.852 -1.489 -10.692 1.00 71.81 89 ILE A N 1
ATOM 655 C CA . ILE A 1 89 ? 4.270 -1.897 -10.698 1.00 71.81 89 ILE A CA 1
ATOM 656 C C . ILE A 1 89 ? 4.478 -3.376 -10.350 1.00 71.81 89 ILE A C 1
ATOM 658 O O . ILE A 1 89 ? 5.612 -3.846 -10.329 1.00 71.81 89 ILE A O 1
ATOM 662 N N . GLY A 1 90 ? 3.395 -4.118 -10.107 1.00 70.19 90 GLY A N 1
ATOM 663 C CA . GLY A 1 90 ? 3.438 -5.554 -9.843 1.00 70.19 90 GLY A CA 1
ATOM 664 C C . GLY A 1 90 ? 3.752 -5.941 -8.395 1.00 70.19 90 GLY A C 1
ATOM 665 O O . GLY A 1 90 ? 4.150 -7.075 -8.153 1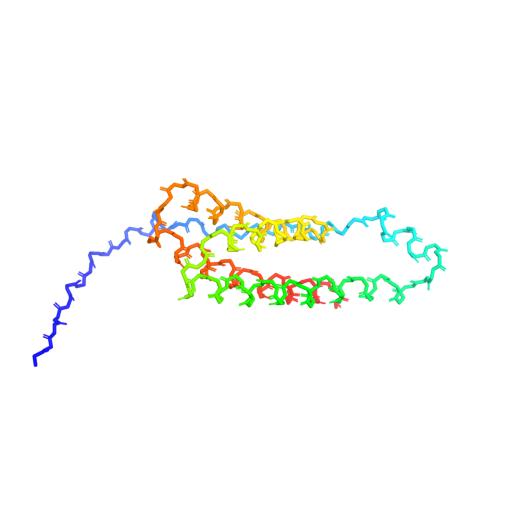.00 70.19 90 GLY A O 1
ATOM 666 N N . LEU A 1 91 ? 3.557 -5.039 -7.430 1.00 77.06 91 LEU A N 1
ATOM 667 C CA . LEU A 1 91 ? 3.659 -5.302 -5.990 1.00 77.06 91 LEU A CA 1
ATOM 668 C C . LEU A 1 91 ? 2.375 -5.933 -5.437 1.00 77.06 91 LEU A C 1
ATOM 670 O O . LEU A 1 91 ? 1.646 -5.336 -4.642 1.00 77.06 91 LEU A O 1
ATOM 674 N N . ILE A 1 92 ? 2.077 -7.159 -5.861 1.00 76.75 92 ILE A N 1
ATOM 675 C CA . ILE A 1 92 ? 0.797 -7.804 -5.539 1.00 76.75 92 ILE A CA 1
ATOM 676 C C . ILE A 1 92 ? 0.625 -8.044 -4.032 1.00 76.75 92 ILE A C 1
ATOM 678 O O . ILE A 1 92 ? -0.469 -7.858 -3.498 1.00 76.75 92 ILE A O 1
ATOM 682 N N . SER A 1 93 ? 1.709 -8.359 -3.319 1.00 74.56 93 SER A N 1
ATOM 683 C CA . SER A 1 93 ? 1.710 -8.497 -1.857 1.00 74.56 93 SER A CA 1
ATOM 684 C C . SER A 1 93 ? 1.233 -7.214 -1.162 1.00 74.56 93 SER A C 1
ATOM 686 O O . SER A 1 93 ? 0.375 -7.270 -0.280 1.00 74.56 93 SER A O 1
ATOM 688 N N . VAL A 1 94 ? 1.729 -6.053 -1.598 1.00 79.56 94 VAL A N 1
ATOM 689 C CA . VAL A 1 94 ? 1.334 -4.731 -1.088 1.00 79.56 94 VAL A CA 1
ATOM 690 C C . VAL A 1 94 ? -0.132 -4.450 -1.413 1.00 79.56 94 VAL A C 1
ATOM 692 O O . VAL A 1 94 ? -0.884 -4.043 -0.528 1.00 79.56 94 VAL A O 1
ATOM 695 N N . ALA A 1 95 ? -0.577 -4.748 -2.638 1.00 79.94 95 ALA A N 1
ATOM 696 C CA . ALA A 1 95 ? -1.971 -4.567 -3.045 1.00 79.94 95 ALA A CA 1
ATOM 697 C C . ALA A 1 95 ? -2.950 -5.414 -2.208 1.00 79.94 95 ALA A C 1
ATOM 699 O O . ALA A 1 95 ? -4.000 -4.915 -1.798 1.00 79.94 95 ALA A O 1
ATOM 700 N N . GLN A 1 96 ? -2.596 -6.667 -1.898 1.00 78.44 96 GLN A N 1
ATOM 701 C CA . GLN A 1 96 ? -3.392 -7.549 -1.037 1.00 78.44 96 GLN A CA 1
ATOM 702 C C . GLN A 1 96 ? -3.478 -7.024 0.401 1.00 78.44 96 GLN A C 1
ATOM 704 O O . GLN A 1 96 ? -4.536 -7.093 1.030 1.00 78.44 96 GLN A O 1
ATOM 709 N N . VAL A 1 97 ? -2.377 -6.494 0.948 1.00 83.31 97 VAL A N 1
ATOM 710 C CA . VAL A 1 97 ? -2.398 -5.910 2.297 1.00 83.31 97 VAL A CA 1
ATOM 711 C C . VAL A 1 97 ? -3.232 -4.633 2.332 1.00 83.31 97 VAL A C 1
ATOM 713 O O . VAL A 1 97 ? -4.021 -4.468 3.260 1.00 83.31 97 VAL A O 1
ATOM 716 N N . ALA A 1 98 ? -3.120 -3.782 1.311 1.00 85.62 98 ALA A N 1
ATOM 717 C CA . ALA A 1 98 ? -3.943 -2.586 1.184 1.00 85.62 98 ALA A CA 1
ATOM 718 C C . ALA A 1 98 ? -5.434 -2.958 1.114 1.00 85.62 98 ALA A C 1
ATOM 720 O O . ALA A 1 98 ? -6.242 -2.394 1.844 1.00 85.62 98 ALA A O 1
ATOM 721 N N . ALA A 1 99 ? -5.813 -3.984 0.348 1.00 81.50 99 ALA A N 1
ATOM 722 C CA . ALA A 1 99 ? -7.199 -4.456 0.313 1.00 81.50 99 ALA A CA 1
ATOM 723 C C . ALA A 1 99 ? -7.718 -4.894 1.698 1.00 81.50 99 ALA A C 1
ATOM 725 O O . ALA A 1 99 ? -8.847 -4.567 2.062 1.00 81.50 99 ALA A O 1
ATOM 726 N N . ALA A 1 100 ? -6.885 -5.566 2.502 1.00 81.62 100 ALA A N 1
ATOM 727 C CA . ALA A 1 100 ? -7.243 -5.940 3.872 1.00 81.62 100 ALA A CA 1
ATOM 728 C C . ALA A 1 100 ? -7.456 -4.715 4.782 1.00 81.62 100 ALA A C 1
ATOM 730 O O . ALA A 1 100 ? -8.398 -4.700 5.567 1.00 81.62 100 ALA A O 1
ATOM 731 N N . VAL A 1 101 ? -6.631 -3.669 4.648 1.00 84.75 101 VAL A N 1
ATOM 732 C CA . VAL A 1 101 ? -6.806 -2.397 5.377 1.00 84.75 101 VAL A CA 1
ATOM 733 C C . VAL A 1 101 ? -8.138 -1.730 5.002 1.00 84.75 101 VAL A C 1
ATOM 735 O O . VAL A 1 101 ? -8.858 -1.265 5.884 1.00 84.75 101 VAL A O 1
ATOM 738 N N . THR A 1 102 ? -8.521 -1.747 3.720 1.00 86.69 102 THR A N 1
ATOM 739 C CA . THR A 1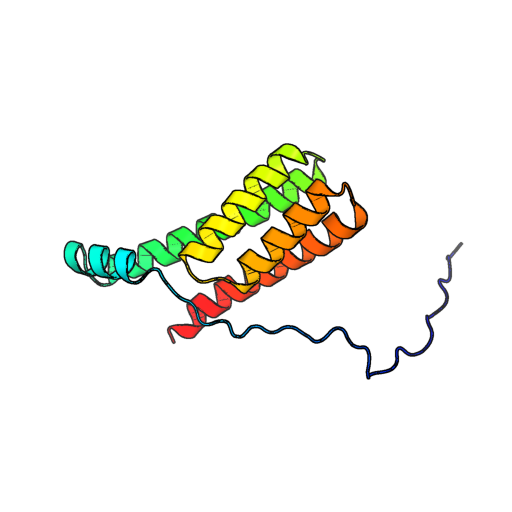 102 ? -9.818 -1.220 3.255 1.00 86.69 102 THR A CA 1
ATOM 740 C C . THR A 1 102 ? -11.002 -2.004 3.826 1.00 86.69 102 THR A C 1
ATOM 742 O O . THR A 1 102 ? -11.994 -1.402 4.230 1.00 86.69 102 THR A O 1
ATOM 745 N N . ASP A 1 103 ? -10.906 -3.333 3.908 1.00 83.81 103 ASP A N 1
ATOM 746 C CA . ASP A 1 103 ? -11.948 -4.166 4.523 1.00 83.81 103 ASP A CA 1
ATOM 747 C C . ASP A 1 103 ? -12.069 -3.894 6.037 1.00 83.81 103 ASP A C 1
ATOM 749 O O . ASP A 1 103 ? -13.180 -3.740 6.546 1.00 83.81 103 ASP A O 1
ATOM 753 N N . CYS A 1 104 ? -10.949 -3.716 6.752 1.00 82.62 104 CYS A N 1
ATOM 754 C CA . CYS A 1 104 ? -10.967 -3.308 8.162 1.00 82.62 104 CYS A CA 1
ATOM 755 C C . CYS A 1 104 ? -11.603 -1.923 8.364 1.00 82.62 104 CYS A C 1
ATOM 757 O O . CYS A 1 104 ? -12.391 -1.745 9.296 1.00 82.62 104 CYS A O 1
ATOM 759 N N . LEU A 1 105 ? -11.314 -0.964 7.476 1.00 85.12 105 LEU A N 1
ATOM 760 C CA . LEU A 1 105 ? -11.944 0.361 7.478 1.00 85.12 105 LEU A CA 1
ATOM 761 C C . LEU A 1 105 ? -13.457 0.269 7.272 1.00 85.12 105 LEU A C 1
ATOM 763 O O . LEU A 1 105 ? -14.212 0.891 8.016 1.00 85.12 105 LEU A O 1
ATOM 767 N N . ALA A 1 106 ? -13.907 -0.541 6.310 1.00 84.50 106 ALA A N 1
ATOM 768 C CA . ALA A 1 106 ? -15.327 -0.734 6.027 1.00 84.50 106 ALA A CA 1
ATOM 769 C C . ALA A 1 106 ? -16.081 -1.394 7.196 1.00 84.50 106 ALA A C 1
ATOM 771 O O . ALA A 1 106 ? -17.250 -1.089 7.429 1.00 84.50 106 ALA A O 1
ATOM 772 N N . ARG A 1 107 ? -15.416 -2.280 7.949 1.00 85.19 107 ARG A N 1
ATOM 773 C CA . ARG A 1 107 ? -15.982 -2.946 9.136 1.00 85.19 107 ARG A CA 1
ATOM 774 C C . ARG A 1 107 ? -15.917 -2.102 10.410 1.00 85.19 107 ARG A C 1
ATOM 776 O O . ARG A 1 107 ? -16.552 -2.470 11.394 1.00 85.19 107 ARG A O 1
ATOM 783 N N . GLY A 1 108 ? -15.156 -1.006 10.413 1.00 82.75 108 GLY A N 1
ATOM 784 C CA . GLY A 1 108 ? -14.933 -0.180 11.602 1.00 82.75 108 GLY A CA 1
ATOM 785 C C . GLY A 1 108 ? -14.116 -0.874 12.701 1.00 82.75 108 GLY A C 1
ATOM 786 O O . GLY A 1 108 ? -14.166 -0.451 13.854 1.00 82.75 108 GLY A O 1
ATOM 787 N N . ASP A 1 109 ? -13.371 -1.934 12.371 1.00 84.12 109 ASP A N 1
ATOM 788 C CA . ASP A 1 109 ? -12.537 -2.658 13.335 1.00 84.12 109 ASP A CA 1
ATOM 789 C C . ASP A 1 109 ? -11.186 -1.952 13.494 1.00 84.12 109 ASP A C 1
ATOM 791 O O . ASP A 1 109 ? -10.221 -2.203 12.767 1.00 84.12 109 ASP A O 1
ATOM 795 N N . THR A 1 110 ? -11.120 -1.041 14.461 1.00 77.19 110 THR A N 1
ATOM 796 C CA . THR A 1 110 ? -9.929 -0.229 14.738 1.00 77.19 110 THR A CA 1
ATOM 797 C C . THR A 1 110 ? -8.741 -1.050 15.250 1.00 77.19 110 THR A C 1
ATOM 799 O O . THR A 1 110 ? -7.594 -0.658 15.035 1.00 77.19 110 THR A O 1
ATOM 802 N N . THR A 1 111 ? -8.984 -2.210 15.870 1.00 82.75 111 THR A N 1
ATOM 803 C CA . THR A 1 111 ? -7.917 -3.095 16.367 1.00 82.75 111 THR A CA 1
ATOM 804 C C . THR A 1 111 ? -7.266 -3.842 15.208 1.00 82.75 111 THR A C 1
ATOM 806 O O . THR A 1 111 ? -6.038 -3.849 15.073 1.00 82.75 111 THR A O 1
ATOM 809 N N . ALA A 1 112 ? -8.085 -4.418 14.322 1.00 79.19 112 ALA A N 1
ATOM 810 C CA . ALA A 1 112 ? -7.602 -5.048 13.099 1.00 79.19 112 ALA A CA 1
ATOM 811 C C . ALA A 1 112 ? -6.944 -4.026 12.158 1.00 79.19 112 ALA A C 1
ATOM 813 O O . ALA A 1 112 ? -5.942 -4.340 11.509 1.00 79.19 112 ALA A O 1
ATOM 814 N N . LEU A 1 113 ? -7.442 -2.786 12.127 1.00 80.06 113 LEU A N 1
ATOM 815 C CA . LEU A 1 113 ? -6.881 -1.705 11.320 1.00 80.06 113 LEU A CA 1
ATOM 816 C C . LEU A 1 113 ? -5.430 -1.375 11.704 1.00 80.06 113 LEU A C 1
ATOM 818 O O . LEU A 1 113 ? -4.561 -1.344 10.836 1.00 80.06 113 LEU A O 1
ATOM 822 N N . GLY A 1 114 ? -5.127 -1.202 12.994 1.00 81.44 114 GLY A N 1
ATOM 823 C CA . GLY A 1 114 ? -3.757 -0.908 13.434 1.00 81.44 114 GLY A CA 1
ATOM 824 C C . GLY A 1 114 ? -2.763 -2.030 13.118 1.00 81.44 114 GLY A C 1
ATOM 825 O O . GLY A 1 114 ? -1.629 -1.779 12.693 1.00 81.44 114 GLY A O 1
ATOM 826 N N . ALA A 1 115 ? -3.200 -3.284 13.263 1.00 83.88 115 ALA A N 1
ATOM 827 C CA . ALA A 1 115 ? -2.392 -4.454 12.933 1.00 83.88 115 ALA A CA 1
ATOM 828 C C . ALA A 1 115 ? -2.149 -4.589 11.418 1.00 83.88 115 ALA A C 1
ATOM 830 O O . ALA A 1 115 ? -1.027 -4.867 10.984 1.00 83.88 115 ALA A O 1
ATOM 831 N N . THR A 1 116 ? -3.184 -4.379 10.601 1.00 85.06 116 THR A N 1
ATOM 832 C CA . THR A 1 116 ? -3.091 -4.479 9.136 1.00 85.06 116 THR A CA 1
ATOM 833 C C . THR A 1 116 ? -2.299 -3.330 8.523 1.00 85.06 116 THR A C 1
ATOM 835 O O . THR A 1 116 ? -1.515 -3.581 7.608 1.00 85.06 116 THR A O 1
ATOM 838 N N . LEU A 1 117 ? -2.398 -2.116 9.067 1.00 85.31 117 LEU A N 1
ATOM 839 C CA . LEU A 1 117 ? -1.605 -0.970 8.627 1.00 85.31 117 LEU A CA 1
ATOM 840 C C . LEU A 1 117 ? -0.117 -1.144 8.955 1.00 85.31 117 LEU A C 1
ATOM 842 O O . LEU A 1 117 ? 0.735 -0.981 8.088 1.00 85.31 117 LEU A O 1
ATOM 846 N N . SER A 1 118 ? 0.200 -1.585 10.176 1.00 84.25 118 SER A N 1
ATOM 847 C CA . SER A 1 118 ? 1.585 -1.908 10.560 1.00 84.25 118 SER A CA 1
ATOM 848 C C . SER A 1 118 ? 2.184 -2.995 9.656 1.00 84.25 118 SER A C 1
ATOM 850 O O . SER A 1 118 ? 3.368 -2.970 9.310 1.00 84.25 118 SER A O 1
ATOM 852 N N . ARG A 1 119 ? 1.356 -3.963 9.237 1.00 85.81 119 ARG A N 1
ATOM 853 C CA . ARG A 1 119 ? 1.746 -4.981 8.256 1.00 85.81 119 ARG A CA 1
ATOM 854 C C . ARG A 1 119 ? 1.969 -4.378 6.867 1.00 85.81 119 ARG A C 1
ATOM 856 O O . ARG A 1 119 ? 2.919 -4.800 6.211 1.00 85.81 119 ARG A O 1
ATOM 863 N N . LEU A 1 120 ? 1.130 -3.433 6.435 1.00 85.12 120 LEU A N 1
ATOM 864 C CA . LEU A 1 120 ? 1.233 -2.760 5.136 1.00 85.12 120 LEU A CA 1
ATOM 865 C C . LEU A 1 120 ? 2.569 -2.040 4.990 1.00 85.12 120 LEU A C 1
ATOM 867 O O . LEU A 1 120 ? 3.272 -2.301 4.021 1.00 85.12 120 LEU A O 1
ATOM 871 N N . THR A 1 121 ? 2.955 -1.225 5.975 1.00 84.69 121 THR A N 1
ATOM 872 C CA . THR A 1 121 ? 4.229 -0.488 5.962 1.00 84.69 121 THR A CA 1
ATOM 873 C C . THR A 1 121 ? 5.417 -1.437 5.834 1.00 84.69 121 THR A C 1
ATOM 875 O O . THR A 1 121 ? 6.211 -1.316 4.910 1.00 84.69 121 THR A O 1
ATOM 878 N N . ARG A 1 122 ? 5.479 -2.481 6.672 1.00 83.31 122 ARG A N 1
ATOM 879 C CA . ARG A 1 122 ? 6.591 -3.444 6.638 1.00 83.31 122 ARG A CA 1
ATOM 880 C C . ARG A 1 122 ? 6.687 -4.219 5.318 1.00 83.31 122 ARG A C 1
ATOM 882 O O . ARG A 1 122 ? 7.790 -4.515 4.866 1.00 83.31 122 ARG A O 1
ATOM 889 N N . VAL A 1 123 ? 5.552 -4.622 4.737 1.00 82.19 123 VAL A N 1
ATOM 890 C CA . VAL A 1 123 ? 5.530 -5.343 3.449 1.00 82.19 123 VAL A CA 1
ATOM 891 C C . VAL A 1 123 ? 5.857 -4.397 2.296 1.00 82.19 123 VAL A C 1
ATOM 893 O O . VAL A 1 123 ? 6.579 -4.801 1.389 1.00 82.19 123 VAL A O 1
ATOM 896 N N . GLY A 1 124 ? 5.375 -3.154 2.352 1.00 79.69 124 GLY A N 1
ATOM 897 C CA . GLY A 1 124 ? 5.707 -2.087 1.413 1.00 79.69 124 GLY A CA 1
ATOM 898 C C . GLY A 1 124 ? 7.209 -1.858 1.340 1.00 79.69 124 GLY A C 1
ATOM 899 O O . GLY A 1 124 ? 7.797 -2.098 0.289 1.00 79.69 124 GLY A O 1
ATOM 900 N N . ASP A 1 125 ? 7.829 -1.512 2.471 1.00 81.19 125 ASP A N 1
ATOM 901 C CA . ASP A 1 125 ? 9.269 -1.243 2.566 1.00 81.19 125 ASP A CA 1
ATOM 902 C C . ASP A 1 125 ? 10.085 -2.407 2.005 1.00 81.19 125 ASP A C 1
ATOM 904 O O . ASP A 1 125 ? 10.931 -2.230 1.130 1.00 81.19 125 ASP A O 1
ATOM 908 N N . ARG A 1 126 ? 9.773 -3.634 2.438 1.00 80.50 126 ARG A N 1
ATOM 909 C CA . ARG A 1 126 ? 10.486 -4.828 1.977 1.00 80.50 126 ARG A CA 1
ATOM 910 C C . ARG A 1 126 ? 10.339 -5.058 0.473 1.00 80.50 126 ARG A C 1
ATOM 912 O O . ARG A 1 126 ? 11.326 -5.361 -0.185 1.00 80.50 126 ARG A O 1
ATOM 919 N N . SER A 1 127 ? 9.132 -4.910 -0.066 1.00 76.06 127 SER A N 1
ATOM 920 C CA . SER A 1 127 ? 8.887 -5.186 -1.484 1.00 76.06 127 SER A CA 1
ATOM 921 C C . SER A 1 127 ? 9.522 -4.128 -2.392 1.00 76.06 127 SER A C 1
ATOM 923 O O . SER A 1 127 ? 9.920 -4.445 -3.509 1.00 76.06 127 SER A O 1
ATOM 925 N N . MET A 1 128 ? 9.652 -2.885 -1.915 1.00 77.56 128 MET A N 1
ATOM 926 C CA . MET A 1 128 ? 10.382 -1.828 -2.622 1.00 77.56 128 MET A CA 1
ATOM 927 C C . MET A 1 128 ? 11.884 -2.134 -2.694 1.00 77.56 128 MET A C 1
ATOM 929 O O . MET A 1 128 ? 12.467 -2.013 -3.771 1.00 77.56 128 MET A O 1
ATOM 933 N N . PHE A 1 129 ? 12.487 -2.612 -1.598 1.00 75.56 129 PHE A N 1
ATOM 934 C CA . PHE A 1 129 ? 13.874 -3.098 -1.610 1.00 75.56 129 PHE A CA 1
ATOM 935 C C . PHE A 1 129 ? 14.060 -4.299 -2.548 1.00 75.56 129 PHE A C 1
ATOM 937 O O . PHE A 1 129 ? 15.003 -4.315 -3.336 1.00 75.56 129 PHE A O 1
ATOM 944 N N . ASP A 1 130 ? 13.149 -5.275 -2.512 1.00 70.81 130 ASP A N 1
ATOM 945 C CA . ASP A 1 130 ? 13.245 -6.480 -3.343 1.00 70.81 130 ASP A CA 1
ATOM 946 C C . ASP A 1 130 ? 13.099 -6.160 -4.857 1.00 70.81 130 ASP A C 1
ATOM 948 O O . ASP A 1 130 ? 13.759 -6.793 -5.680 1.00 70.81 130 ASP A O 1
ATOM 952 N N . ILE A 1 131 ? 12.296 -5.153 -5.255 1.00 68.50 131 ILE A N 1
ATOM 953 C CA . ILE A 1 131 ? 12.237 -4.663 -6.655 1.00 68.50 131 ILE A CA 1
ATOM 954 C C . ILE A 1 131 ? 13.605 -4.160 -7.132 1.00 68.50 131 ILE A C 1
ATOM 956 O O . ILE A 1 131 ? 13.956 -4.352 -8.299 1.00 68.50 131 ILE A O 1
ATOM 960 N N . TRP A 1 132 ? 14.342 -3.473 -6.259 1.00 64.88 132 TRP A N 1
ATOM 961 C CA . TRP A 1 132 ? 15.650 -2.910 -6.585 1.00 64.88 132 TRP A CA 1
ATOM 962 C C . TRP A 1 132 ? 16.723 -4.004 -6.681 1.00 64.88 132 TRP A C 1
ATOM 964 O O . TRP A 1 132 ? 17.514 -4.008 -7.622 1.00 64.88 132 TRP A O 1
ATOM 974 N N . ASP A 1 133 ? 16.703 -4.968 -5.755 1.00 60.69 133 ASP A N 1
ATOM 975 C CA . ASP A 1 133 ? 17.655 -6.087 -5.699 1.00 60.69 133 ASP A CA 1
ATOM 976 C C . ASP A 1 133 ? 17.486 -7.073 -6.864 1.00 60.69 133 ASP A C 1
ATOM 978 O O . ASP A 1 133 ? 18.471 -7.520 -7.442 1.00 60.69 133 ASP A O 1
ATOM 982 N N . ALA A 1 134 ? 16.249 -7.323 -7.311 1.00 57.09 134 ALA A N 1
ATOM 983 C CA . ALA A 1 134 ? 15.960 -8.196 -8.453 1.00 57.09 134 ALA A CA 1
ATOM 984 C C . ALA A 1 134 ? 16.539 -7.710 -9.806 1.00 57.09 134 ALA A C 1
ATOM 986 O O . ALA A 1 134 ? 16.362 -8.390 -10.820 1.00 57.09 134 ALA A O 1
ATOM 987 N N . ARG A 1 135 ? 17.192 -6.537 -9.848 1.00 47.34 135 ARG A N 1
ATOM 988 C CA . ARG A 1 135 ? 17.923 -6.015 -11.018 1.00 47.34 135 ARG A CA 1
ATOM 989 C C . ARG A 1 135 ? 19.449 -6.218 -10.949 1.00 47.34 135 ARG A C 1
ATOM 991 O O . ARG A 1 135 ? 20.104 -5.858 -11.927 1.00 47.34 135 ARG A O 1
ATOM 998 N N . SER A 1 136 ? 20.000 -6.750 -9.848 1.00 39.69 136 SER A N 1
ATOM 999 C CA . SER A 1 136 ? 21.430 -7.114 -9.703 1.00 39.69 136 SER A CA 1
ATOM 1000 C C . SER A 1 136 ? 21.706 -8.549 -10.148 1.00 39.69 136 SER A C 1
ATOM 1002 O O . SER A 1 136 ? 22.815 -8.783 -10.678 1.00 39.69 136 SER A O 1
#

Sequence (136 aa):
MSCEFPIPPPIDAAALPTRLCPAEGVRIDRELLARLHAEKGEAAAEELVCGAVGRMEDLLSRAARDYCEGRLGDLAQTNGEISGIALRIGLISVAQVAAAVTDCLARGDTTALGATLSRLTRVGDRSMFDIWDARS

Radius of gyration: 18.3 Å; chains: 1; bounding box: 37×38×69 Å

Secondary structure (DSSP, 8-state):
----PPPPPPPPGGGS-------------HHHHHHHHHHH-HHHHHHHHHHHHHHHHHHHHHHHHHHHTT-HHHHHHHHHHHHHHHHHHT-HHHHHHHHHHHHHHHHT-HHHHHHHHHHHHHHHHHHHHHHHHTT-

Foldseek 3Di:
DDDDDDDDPDDDPVPDPPPPPPPQDFDAPVVVVVVCCVVPNPVSNVVVLVVLLVVLVVLLVVLVVCLVVVVLVVNLVSLVVQLVSCVNRRVVVLNVLSVQLNVCSVVVPNVSNVVSSVVNSVSSVVVSVVVVVVVD

pLDDT: mean 70.14, std 18.04, range [32.19, 91.56]